Protein AF-A0A553K8V4-F1 (afdb_monomer_lite)

Secondary structure (DSSP, 8-state):
--SSSTTS-HHHHHHHHHHHHHHHHHHHHHHHHTT---HHHHHHHHHHHHHHHHHHHHHHHTTHHHHS-GGGHHHHHHHHHHHHHHHHHHHHHHHHHHHHHS-THHHHHHHHHHHHHHHHHHHHS-----SSSS--

pLDDT: mean 83.41, std 15.95, range [35.69, 96.56]

Radius of gyration: 17.89 Å; chains: 1; bounding box: 42×30×51 Å

Foldseek 3Di:
DPDPLVPDPLLVLLLVLLLLLLVLLVVQLVCVVVVNDDPVSVVVSVVVNVVSVVSNVVSVVVQVCLVDPPVCVVVVVVVVVVVVVVCVVVVVVVVVVCVVVDPPSVVSVVVSVVSVVSSVVSVPDDSPVPDDPPDD

Structure (mmCIF, N/CA/C/O backbone):
data_AF-A0A553K8V4-F1
#
_entry.id   AF-A0A553K8V4-F1
#
loop_
_atom_site.group_PDB
_atom_site.id
_atom_site.type_symbol
_atom_site.label_atom_id
_atom_site.label_alt_id
_atom_site.label_comp_id
_atom_site.label_asym_id
_atom_site.label_entity_id
_atom_site.label_seq_id
_atom_site.pdbx_PDB_ins_code
_atom_site.Cartn_x
_atom_site.Cartn_y
_atom_site.Cartn_z
_atom_site.occupancy
_atom_site.B_iso_or_equiv
_atom_site.auth_seq_id
_atom_site.auth_comp_id
_atom_site.auth_asym_id
_atom_site.auth_atom_id
_atom_site.pdbx_PDB_model_num
ATOM 1 N N . ALA A 1 1 ? 5.689 5.047 25.422 1.00 49.53 1 ALA A N 1
ATOM 2 C CA . ALA A 1 1 ? 5.308 5.800 24.206 1.00 49.53 1 ALA A CA 1
ATOM 3 C C . ALA A 1 1 ? 3.780 5.849 24.052 1.00 49.53 1 ALA A C 1
ATOM 5 O O . ALA A 1 1 ? 3.253 5.524 22.999 1.00 49.53 1 ALA A O 1
ATOM 6 N N . GLY A 1 2 ? 3.063 6.226 25.119 1.00 43.75 2 GLY A N 1
ATOM 7 C CA . GLY A 1 2 ? 1.609 6.041 25.248 1.00 43.75 2 GLY A CA 1
ATOM 8 C C . GLY A 1 2 ? 0.869 7.318 25.633 1.00 43.75 2 GLY A C 1
ATOM 9 O O . GLY A 1 2 ? 0.013 7.282 26.500 1.00 43.75 2 GLY A O 1
ATOM 10 N N . THR A 1 3 ? 1.242 8.459 25.052 1.00 45.41 3 THR A N 1
ATOM 11 C CA . THR A 1 3 ? 0.601 9.746 25.400 1.00 45.41 3 THR A CA 1
ATOM 12 C C . THR A 1 3 ? 0.453 10.712 24.225 1.00 45.41 3 THR A C 1
ATOM 14 O O . THR A 1 3 ? -0.305 11.667 24.322 1.00 45.41 3 THR A O 1
ATOM 17 N N . ILE A 1 4 ? 1.132 10.466 23.096 1.00 47.97 4 ILE A N 1
ATOM 18 C CA . ILE A 1 4 ? 1.040 11.315 21.891 1.00 47.97 4 ILE A CA 1
ATOM 19 C C . ILE A 1 4 ? 0.053 10.728 20.865 1.00 47.97 4 ILE A C 1
ATOM 21 O O . ILE A 1 4 ? -0.536 11.463 20.084 1.00 47.97 4 ILE A O 1
ATOM 25 N N . VAL A 1 5 ? -0.175 9.409 20.879 1.00 46.75 5 VAL A N 1
ATOM 26 C CA . VAL A 1 5 ? -1.059 8.729 19.912 1.00 46.75 5 VAL A CA 1
ATOM 27 C C . VAL A 1 5 ? -2.543 8.870 20.280 1.00 46.75 5 VAL A C 1
ATOM 29 O O . VAL A 1 5 ? -3.380 8.934 19.386 1.00 46.75 5 VAL A O 1
ATOM 32 N N . ASP A 1 6 ? -2.876 9.005 21.566 1.00 54.47 6 ASP A N 1
ATOM 33 C CA . ASP A 1 6 ? -4.274 9.094 22.023 1.00 54.47 6 ASP A CA 1
ATOM 34 C C . ASP A 1 6 ? -4.948 10.448 21.741 1.00 54.47 6 ASP A C 1
ATOM 36 O O . ASP A 1 6 ? -6.171 10.553 21.816 1.00 54.47 6 ASP A O 1
ATOM 40 N N . THR A 1 7 ? -4.181 11.484 21.387 1.00 55.97 7 THR A N 1
ATOM 41 C CA . THR A 1 7 ? -4.705 12.830 21.084 1.00 55.97 7 THR A CA 1
ATOM 42 C C . THR A 1 7 ? -4.774 13.140 19.593 1.00 55.97 7 THR A C 1
ATOM 44 O O . THR A 1 7 ? -5.387 14.137 19.203 1.00 55.97 7 THR A O 1
ATOM 47 N N . LEU A 1 8 ? -4.173 12.304 18.743 1.00 63.12 8 LEU A N 1
ATOM 48 C CA . LEU A 1 8 ? -4.208 12.498 17.301 1.00 63.12 8 LEU A CA 1
ATOM 49 C C . LEU A 1 8 ? -5.527 11.982 16.725 1.00 63.12 8 LEU A C 1
ATOM 51 O O . LEU A 1 8 ? -6.011 10.899 17.051 1.00 63.12 8 LEU A O 1
ATOM 55 N N . ASP A 1 9 ? -6.100 12.774 15.824 1.00 75.44 9 ASP A N 1
ATOM 56 C CA . ASP A 1 9 ? -7.276 12.396 15.052 1.00 75.44 9 ASP A CA 1
ATOM 57 C C . ASP A 1 9 ? -6.927 11.181 14.176 1.00 75.44 9 ASP A C 1
ATOM 59 O O . ASP A 1 9 ? -6.256 11.299 13.147 1.00 75.44 9 ASP A O 1
ATOM 63 N N . LYS A 1 10 ? -7.344 9.993 14.629 1.00 78.00 10 LYS A N 1
ATOM 64 C CA . LYS A 1 10 ? -7.013 8.687 14.033 1.00 78.00 10 LYS A CA 1
ATOM 65 C C . LYS A 1 10 ? -7.317 8.655 12.540 1.00 78.00 10 LYS A C 1
ATOM 67 O O . LYS A 1 10 ? -6.528 8.124 11.761 1.00 78.00 10 LYS A O 1
ATOM 72 N N . ARG A 1 11 ? -8.426 9.279 12.134 1.00 83.25 11 ARG A N 1
ATOM 73 C CA . ARG A 1 11 ? -8.826 9.405 10.731 1.00 83.25 11 ARG A CA 1
ATOM 74 C C . ARG A 1 11 ? -7.781 10.173 9.933 1.00 83.25 11 ARG A C 1
ATOM 76 O O . ARG A 1 11 ? -7.356 9.706 8.882 1.00 83.25 11 ARG A O 1
ATOM 83 N N . LYS A 1 12 ? -7.327 11.323 10.442 1.00 84.44 12 LYS A N 1
ATOM 84 C CA . LYS A 1 12 ? -6.288 12.126 9.779 1.00 84.44 12 LYS A CA 1
ATOM 85 C C . LYS A 1 12 ? -4.969 11.373 9.683 1.00 84.44 12 LYS A C 1
ATOM 87 O O . LYS A 1 12 ? -4.327 11.445 8.642 1.00 84.44 12 LYS A O 1
ATOM 92 N N . VAL A 1 13 ? -4.586 10.631 10.725 1.00 87.94 13 VAL A N 1
ATOM 93 C CA . VAL A 1 13 ? -3.369 9.802 10.706 1.00 87.94 13 VAL A CA 1
ATOM 94 C C . VAL A 1 13 ? -3.454 8.734 9.618 1.00 87.94 13 VAL A C 1
ATOM 96 O O . VAL A 1 13 ? -2.518 8.602 8.836 1.00 87.94 13 VAL A O 1
ATOM 99 N N . MET A 1 14 ? -4.580 8.020 9.520 1.00 87.62 14 MET A N 1
ATOM 100 C CA . MET A 1 14 ? -4.772 6.989 8.496 1.00 87.62 14 MET A CA 1
ATOM 101 C C . MET A 1 14 ? -4.772 7.573 7.075 1.00 87.62 14 MET A C 1
ATOM 103 O O . MET A 1 14 ? -4.065 7.057 6.215 1.00 87.62 14 MET A O 1
ATOM 107 N N . ILE A 1 15 ? -5.475 8.691 6.843 1.00 90.62 15 ILE A N 1
ATOM 108 C CA . ILE A 1 15 ? -5.496 9.363 5.531 1.00 90.62 15 ILE A CA 1
ATOM 109 C C . ILE A 1 15 ? -4.095 9.852 5.143 1.00 90.62 15 ILE A C 1
ATOM 111 O O . ILE A 1 15 ? -3.656 9.619 4.020 1.00 90.62 15 ILE A O 1
ATOM 115 N N . LEU A 1 16 ? -3.376 10.520 6.052 1.00 91.75 16 LEU A N 1
ATOM 116 C CA . LEU A 1 16 ? -2.019 11.002 5.779 1.00 91.75 16 LEU A CA 1
ATOM 117 C C . LEU A 1 16 ? -1.056 9.845 5.509 1.00 91.75 16 LEU A C 1
ATOM 119 O O . LEU A 1 16 ? -0.234 9.945 4.602 1.00 91.75 16 LEU A O 1
ATOM 123 N N . ALA A 1 17 ? -1.165 8.751 6.262 1.00 92.19 17 ALA A N 1
ATOM 124 C CA . ALA A 1 17 ? -0.351 7.564 6.050 1.00 92.19 17 ALA A CA 1
ATOM 125 C C . ALA A 1 17 ? -0.595 6.954 4.661 1.00 92.19 17 ALA A C 1
ATOM 127 O O . ALA A 1 17 ? 0.371 6.717 3.937 1.00 92.19 17 ALA A O 1
ATOM 128 N N . ASP A 1 18 ? -1.853 6.762 4.260 1.00 94.06 18 ASP A N 1
ATOM 129 C CA . ASP A 1 18 ? -2.184 6.223 2.937 1.00 94.06 18 ASP A CA 1
ATOM 130 C C . ASP A 1 18 ? -1.764 7.167 1.808 1.00 94.0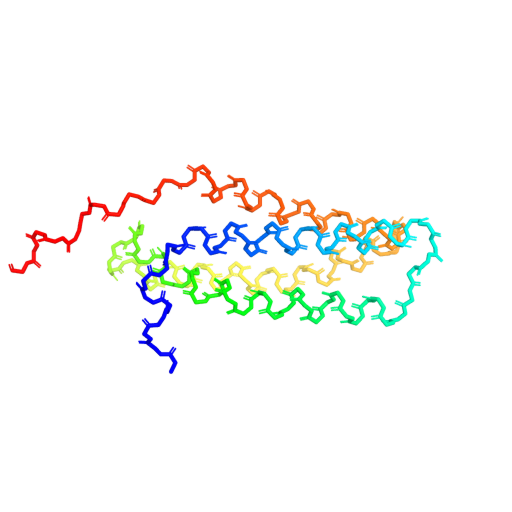6 18 ASP A C 1
ATOM 132 O O . ASP A 1 18 ? -1.181 6.718 0.826 1.00 94.06 18 ASP A O 1
ATOM 136 N N . LEU A 1 19 ? -1.960 8.481 1.956 1.00 95.06 19 LEU A N 1
ATOM 137 C CA . LEU A 1 19 ? -1.502 9.453 0.960 1.00 95.06 19 LEU A CA 1
ATOM 138 C C . LEU A 1 19 ? 0.021 9.450 0.812 1.00 95.06 19 LEU A C 1
ATOM 140 O O . LEU A 1 19 ? 0.524 9.404 -0.308 1.00 95.06 19 LEU A O 1
ATOM 144 N N . LEU A 1 20 ? 0.769 9.468 1.919 1.00 95.12 20 LEU A N 1
ATOM 145 C CA . LEU A 1 20 ? 2.232 9.432 1.872 1.00 95.12 20 LEU A CA 1
ATOM 146 C C . LEU A 1 20 ? 2.734 8.130 1.244 1.00 95.12 20 LEU A C 1
ATOM 148 O O . LEU A 1 20 ? 3.627 8.165 0.400 1.00 95.12 20 LEU A O 1
ATOM 152 N N . ARG A 1 21 ? 2.143 6.985 1.603 1.00 95.00 21 ARG A N 1
ATOM 153 C CA . ARG A 1 21 ? 2.492 5.689 1.005 1.00 95.00 21 ARG A CA 1
ATOM 154 C C . ARG A 1 21 ? 2.139 5.650 -0.479 1.00 95.00 21 ARG A C 1
ATOM 156 O O . ARG A 1 21 ? 2.991 5.277 -1.278 1.00 95.00 21 ARG A O 1
ATOM 163 N N . GLY A 1 22 ? 0.957 6.126 -0.863 1.00 95.88 22 GLY A N 1
ATOM 164 C CA . GLY A 1 22 ? 0.539 6.254 -2.259 1.00 95.88 22 GLY A CA 1
ATOM 165 C C . GLY A 1 22 ? 1.499 7.118 -3.077 1.00 95.88 22 GLY A C 1
ATOM 166 O O . GLY A 1 22 ? 1.919 6.708 -4.158 1.00 95.88 22 GLY A O 1
ATOM 167 N N . ILE A 1 23 ? 1.935 8.266 -2.546 1.00 96.56 23 ILE A N 1
ATOM 168 C CA . ILE A 1 23 ? 2.931 9.142 -3.189 1.00 96.56 23 ILE A CA 1
ATOM 169 C C . ILE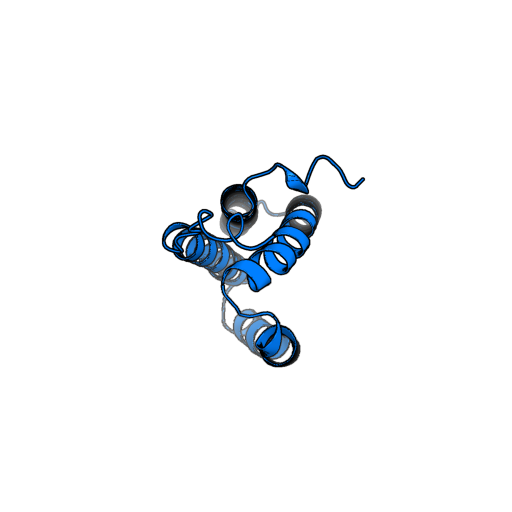 A 1 23 ? 4.277 8.425 -3.344 1.00 96.56 23 ILE A C 1
ATOM 171 O O . ILE A 1 23 ? 4.865 8.452 -4.424 1.00 96.56 23 ILE A O 1
ATOM 175 N N . LEU A 1 24 ? 4.758 7.757 -2.294 1.00 96.06 24 LEU A N 1
ATOM 176 C CA . LEU A 1 24 ? 6.028 7.029 -2.312 1.00 96.06 24 LEU A CA 1
ATOM 177 C C . LEU A 1 24 ? 6.035 5.890 -3.340 1.00 96.06 24 LEU A C 1
ATOM 179 O O . LEU A 1 24 ? 6.993 5.746 -4.099 1.00 96.06 24 LEU A O 1
ATOM 183 N N . ILE A 1 25 ? 4.959 5.106 -3.405 1.00 95.88 25 ILE A N 1
ATOM 184 C CA . ILE A 1 25 ? 4.837 4.013 -4.375 1.00 95.88 25 ILE A CA 1
ATOM 185 C C . ILE A 1 25 ? 4.611 4.555 -5.797 1.00 95.88 25 ILE A C 1
ATOM 187 O O . ILE A 1 25 ? 5.180 4.022 -6.748 1.00 95.88 25 ILE A O 1
ATOM 191 N N . THR A 1 26 ? 3.888 5.667 -5.961 1.00 95.81 26 THR A N 1
ATOM 192 C CA . THR A 1 26 ? 3.764 6.357 -7.261 1.00 95.81 26 THR A CA 1
ATOM 193 C C . THR A 1 26 ? 5.119 6.853 -7.757 1.00 95.81 26 THR A C 1
ATOM 195 O O . THR A 1 26 ? 5.442 6.712 -8.936 1.00 95.81 26 THR A O 1
ATOM 198 N N . LEU A 1 27 ? 5.951 7.391 -6.863 1.00 95.12 27 LEU A N 1
ATOM 199 C CA . LEU A 1 27 ? 7.317 7.781 -7.193 1.00 95.12 27 LEU A CA 1
ATOM 200 C C . LEU A 1 27 ? 8.123 6.566 -7.675 1.00 95.12 27 LEU A C 1
ATOM 202 O O . LEU A 1 27 ? 8.774 6.640 -8.716 1.00 95.12 27 LEU A O 1
ATOM 206 N N . LEU A 1 28 ? 8.020 5.425 -6.985 1.00 94.19 28 LEU A N 1
ATOM 207 C CA . LEU A 1 28 ? 8.669 4.178 -7.405 1.00 94.19 28 LEU A CA 1
ATOM 208 C C . LEU A 1 28 ? 8.187 3.699 -8.783 1.00 94.19 28 LEU A C 1
ATOM 210 O O . LEU A 1 28 ? 9.009 3.284 -9.604 1.00 94.19 28 LEU A O 1
ATOM 214 N N . PHE A 1 29 ? 6.887 3.803 -9.070 1.00 95.12 29 PHE A N 1
ATOM 215 C CA . PHE A 1 29 ? 6.325 3.536 -10.395 1.00 95.12 29 PHE A CA 1
ATOM 216 C C . PHE A 1 29 ? 6.958 4.431 -11.469 1.00 95.12 29 PHE A C 1
ATOM 218 O O . PHE A 1 29 ? 7.464 3.919 -12.468 1.00 95.12 29 PHE A O 1
ATOM 225 N N . ILE A 1 30 ? 7.000 5.750 -11.248 1.00 94.88 30 ILE A N 1
ATOM 226 C CA . ILE A 1 30 ? 7.569 6.714 -12.204 1.00 94.88 30 ILE A CA 1
ATOM 227 C C . ILE A 1 30 ? 9.048 6.412 -12.467 1.00 94.88 30 ILE A C 1
ATOM 229 O O . ILE A 1 30 ? 9.446 6.322 -13.630 1.00 94.88 30 ILE A O 1
ATOM 233 N N . LEU A 1 31 ? 9.852 6.192 -11.414 1.00 94.38 31 LEU A N 1
ATOM 234 C CA . LEU A 1 31 ? 11.268 5.822 -11.551 1.00 94.38 31 LEU A CA 1
ATOM 235 C C . LEU A 1 31 ? 11.446 4.518 -12.338 1.00 94.38 31 LEU A C 1
ATOM 237 O O . LEU A 1 31 ? 12.397 4.383 -13.113 1.00 94.38 31 LEU A O 1
ATOM 241 N N . SER A 1 32 ? 10.533 3.565 -12.152 1.00 92.50 32 SER A N 1
ATOM 242 C CA . SER A 1 32 ? 10.557 2.288 -12.864 1.00 92.50 32 SER A CA 1
ATOM 243 C C . SER A 1 32 ? 10.208 2.458 -14.346 1.00 92.50 32 SER A C 1
ATOM 245 O O . SER A 1 32 ? 10.879 1.874 -15.195 1.00 92.50 32 SER A O 1
ATOM 247 N N . CYS A 1 33 ? 9.230 3.307 -14.678 1.00 93.00 33 CYS A N 1
ATOM 248 C CA . CYS A 1 33 ? 8.846 3.617 -16.059 1.00 93.00 33 CYS A CA 1
ATOM 249 C C . CYS A 1 33 ? 9.979 4.281 -16.854 1.00 93.00 33 CYS A C 1
ATOM 251 O O . CYS A 1 33 ? 10.224 3.917 -18.003 1.00 93.00 33 CYS A O 1
ATOM 253 N N . ILE A 1 34 ? 10.709 5.214 -16.236 1.00 94.50 34 ILE A N 1
ATOM 254 C CA . ILE A 1 34 ? 11.847 5.905 -16.869 1.00 94.50 34 ILE A CA 1
ATOM 255 C C . ILE A 1 34 ? 13.164 5.114 -16.782 1.00 94.50 34 ILE A C 1
ATOM 257 O O . ILE A 1 34 ? 14.207 5.623 -17.182 1.00 94.50 34 ILE A O 1
ATOM 261 N N . LYS A 1 35 ? 13.130 3.870 -16.274 1.00 89.88 35 LYS A N 1
ATOM 262 C CA . LYS A 1 35 ? 14.291 2.971 -16.106 1.00 89.88 35 LYS A CA 1
ATOM 263 C C . LYS A 1 35 ? 15.429 3.554 -15.249 1.00 89.88 35 LYS A C 1
ATOM 265 O O . LYS A 1 35 ? 16.580 3.160 -15.405 1.00 89.88 35 LYS A O 1
ATOM 270 N N . LEU A 1 36 ? 15.105 4.466 -14.329 1.00 90.81 36 LEU A N 1
ATOM 271 C CA . LEU A 1 36 ? 16.047 5.036 -13.354 1.00 90.81 36 LEU A CA 1
ATOM 272 C C . LEU A 1 36 ? 15.931 4.384 -11.970 1.00 90.81 36 LEU A C 1
ATOM 274 O O . LEU A 1 36 ? 16.666 4.747 -11.053 1.00 90.81 36 LEU A O 1
ATOM 278 N N . VAL A 1 37 ? 15.014 3.426 -11.799 1.00 90.31 37 VAL A N 1
ATOM 279 C CA . VAL A 1 37 ? 14.906 2.668 -10.553 1.00 90.31 37 VAL A CA 1
ATOM 280 C C . VAL A 1 37 ? 16.168 1.835 -10.333 1.00 90.31 37 VAL A C 1
ATOM 282 O O . VAL A 1 37 ? 16.579 1.046 -11.183 1.00 90.31 37 VAL A O 1
ATOM 285 N N . ASN A 1 38 ? 16.787 2.009 -9.170 1.00 92.06 38 ASN A N 1
ATOM 286 C CA . ASN A 1 38 ? 17.875 1.163 -8.701 1.00 92.06 38 ASN A CA 1
ATOM 287 C C . ASN A 1 38 ? 17.467 0.464 -7.392 1.00 92.06 38 ASN A C 1
ATOM 289 O O . ASN A 1 38 ? 16.449 0.798 -6.776 1.00 92.06 38 ASN A O 1
ATOM 293 N N . LEU A 1 39 ? 18.272 -0.510 -6.963 1.00 91.94 39 LEU A N 1
ATOM 294 C CA . LEU A 1 39 ? 18.024 -1.268 -5.733 1.00 91.94 39 LEU A CA 1
ATOM 295 C C . LEU A 1 39 ? 17.870 -0.342 -4.512 1.00 91.94 39 LEU A C 1
ATOM 297 O O . LEU A 1 39 ? 16.998 -0.559 -3.677 1.00 91.94 39 LEU A O 1
ATOM 301 N N . TRP A 1 40 ? 18.678 0.717 -4.434 1.00 94.44 40 TRP A N 1
ATOM 302 C CA . TRP A 1 40 ? 18.660 1.670 -3.325 1.00 94.44 40 TRP A CA 1
ATOM 303 C C . TRP A 1 40 ? 17.364 2.481 -3.260 1.00 94.44 40 TRP A C 1
ATOM 305 O O . TRP A 1 40 ? 16.829 2.666 -2.172 1.00 94.44 40 TRP A O 1
ATOM 315 N N . CYS A 1 41 ? 16.819 2.910 -4.401 1.00 91.81 41 CYS A N 1
ATOM 316 C CA . CYS A 1 41 ? 15.521 3.576 -4.485 1.00 91.81 41 CYS A CA 1
ATOM 317 C C . CYS A 1 41 ? 14.409 2.658 -3.979 1.00 91.81 41 CYS A C 1
ATOM 319 O O . CYS A 1 41 ? 13.574 3.091 -3.189 1.00 91.81 41 CYS A O 1
ATOM 321 N N . LEU A 1 42 ? 14.422 1.388 -4.394 1.00 93.12 42 LEU A N 1
ATOM 322 C CA . LEU A 1 42 ? 13.442 0.400 -3.948 1.00 93.12 42 LEU A CA 1
ATOM 323 C C . LEU A 1 42 ? 13.534 0.200 -2.431 1.00 93.12 42 LEU A C 1
ATOM 325 O O . LEU A 1 42 ? 12.527 0.329 -1.738 1.00 93.12 42 LEU A O 1
ATOM 329 N N . VAL A 1 43 ? 14.733 -0.041 -1.897 1.00 94.88 43 VAL A N 1
ATOM 330 C CA . VAL A 1 43 ? 14.954 -0.222 -0.453 1.00 94.88 43 VAL A CA 1
ATOM 331 C C . VAL A 1 43 ? 14.532 1.018 0.338 1.00 94.88 43 VAL A C 1
ATOM 333 O O . VAL A 1 43 ? 13.784 0.894 1.302 1.00 94.88 43 VAL A O 1
ATOM 336 N N . ALA A 1 44 ? 14.948 2.217 -0.072 1.00 95.44 44 ALA A N 1
ATOM 337 C CA . ALA A 1 44 ? 14.613 3.451 0.636 1.00 95.44 44 ALA A CA 1
ATOM 338 C C . ALA A 1 44 ? 13.099 3.722 0.649 1.00 95.44 44 ALA A C 1
ATOM 340 O O . ALA A 1 44 ? 12.530 4.033 1.697 1.00 95.44 44 ALA A O 1
ATOM 341 N N . ILE A 1 45 ? 12.431 3.559 -0.498 1.00 94.56 45 ILE A N 1
ATOM 342 C CA . ILE A 1 45 ? 10.990 3.802 -0.623 1.00 94.56 45 ILE A CA 1
ATOM 343 C C . ILE A 1 45 ? 10.186 2.766 0.170 1.00 94.56 45 ILE A C 1
ATOM 345 O O . ILE A 1 45 ? 9.280 3.131 0.920 1.00 94.56 45 ILE A O 1
ATOM 349 N N . THR A 1 46 ? 10.521 1.480 0.044 1.00 93.25 46 THR A N 1
ATOM 350 C CA . THR A 1 46 ? 9.838 0.401 0.779 1.00 93.25 46 THR A CA 1
ATOM 351 C C . THR A 1 46 ? 10.058 0.505 2.285 1.00 93.25 46 THR A C 1
ATOM 353 O O . THR A 1 46 ? 9.111 0.308 3.049 1.00 93.25 46 THR A O 1
ATOM 356 N N . PHE A 1 47 ? 11.260 0.883 2.724 1.00 95.62 47 PHE A N 1
ATOM 357 C CA . PHE A 1 47 ? 11.563 1.141 4.130 1.00 95.62 47 PHE A CA 1
ATOM 358 C C . PHE A 1 47 ? 10.716 2.287 4.691 1.00 95.62 47 PHE A C 1
ATOM 360 O O . PHE A 1 47 ? 10.102 2.149 5.753 1.00 95.62 47 PHE A O 1
ATOM 367 N N . LEU A 1 48 ? 10.625 3.402 3.961 1.00 95.19 48 LEU A N 1
ATOM 368 C CA . LEU A 1 48 ? 9.837 4.554 4.389 1.00 95.19 48 LEU A CA 1
ATOM 369 C C . LEU A 1 48 ? 8.335 4.234 4.397 1.00 95.19 48 LEU A C 1
ATOM 371 O O . LEU A 1 48 ? 7.652 4.525 5.376 1.00 95.19 48 LEU A O 1
ATOM 375 N N . SER A 1 49 ? 7.834 3.550 3.363 1.00 93.69 49 SER A N 1
ATOM 376 C CA . SER A 1 49 ? 6.440 3.088 3.303 1.00 93.69 49 SER A CA 1
ATOM 377 C C . SER A 1 49 ? 6.104 2.138 4.458 1.00 93.69 49 SER A C 1
ATOM 379 O O . SER A 1 49 ? 5.071 2.297 5.108 1.00 93.69 49 SER A O 1
ATOM 381 N N . SER A 1 50 ? 6.998 1.196 4.777 1.00 92.88 50 SER A N 1
ATOM 382 C CA . SER A 1 50 ? 6.827 0.261 5.899 1.00 92.88 50 SER A CA 1
ATOM 383 C C . SER A 1 50 ? 6.864 0.969 7.252 1.00 92.88 50 SER A C 1
ATOM 385 O O . SER A 1 50 ? 6.084 0.634 8.140 1.00 92.88 50 SER A O 1
ATOM 387 N N . SER A 1 51 ? 7.719 1.982 7.406 1.00 93.62 51 SER A N 1
ATOM 388 C CA . SER A 1 51 ? 7.772 2.805 8.620 1.00 93.62 51 SER A CA 1
ATOM 389 C C . SER A 1 51 ? 6.465 3.574 8.832 1.00 93.62 51 SER A C 1
ATOM 391 O O . SER A 1 51 ? 5.928 3.593 9.935 1.00 93.62 51 SER A O 1
ATOM 393 N N . ILE A 1 52 ? 5.895 4.141 7.764 1.00 91.44 52 ILE A N 1
ATOM 394 C CA . ILE A 1 52 ? 4.592 4.818 7.816 1.00 91.44 52 ILE A CA 1
ATOM 395 C C . ILE A 1 52 ? 3.468 3.814 8.119 1.00 91.44 52 ILE A C 1
ATOM 397 O O . ILE A 1 52 ? 2.564 4.114 8.899 1.00 91.44 52 ILE A O 1
ATOM 401 N N . ALA A 1 53 ? 3.539 2.599 7.565 1.00 88.31 53 ALA A N 1
ATOM 402 C CA . ALA A 1 53 ? 2.566 1.536 7.818 1.00 88.31 53 ALA A CA 1
ATOM 403 C C . ALA A 1 53 ? 2.438 1.180 9.309 1.00 88.31 53 ALA A C 1
ATOM 405 O O . ALA A 1 53 ? 1.343 0.863 9.773 1.00 88.31 53 ALA A O 1
ATOM 406 N N . GLN A 1 54 ? 3.529 1.276 10.078 1.00 87.75 54 GLN A N 1
ATOM 407 C CA . GLN A 1 54 ? 3.503 1.009 11.521 1.00 87.75 54 GLN A CA 1
ATOM 408 C C . GLN A 1 54 ? 2.635 2.005 12.301 1.00 87.75 54 GLN A C 1
ATOM 410 O O . GLN A 1 54 ? 2.120 1.651 13.357 1.00 87.75 54 GLN A O 1
ATOM 415 N N . LEU A 1 55 ? 2.431 3.223 11.789 1.00 83.75 55 LEU A N 1
ATOM 416 C CA . LEU A 1 55 ? 1.522 4.206 12.390 1.00 83.75 55 LEU A CA 1
ATOM 417 C C . LEU A 1 55 ? 0.052 3.913 12.055 1.00 83.75 55 LEU A C 1
ATOM 419 O O . LEU A 1 55 ? -0.844 4.269 12.821 1.00 83.75 55 LEU A O 1
ATOM 423 N N . PHE A 1 5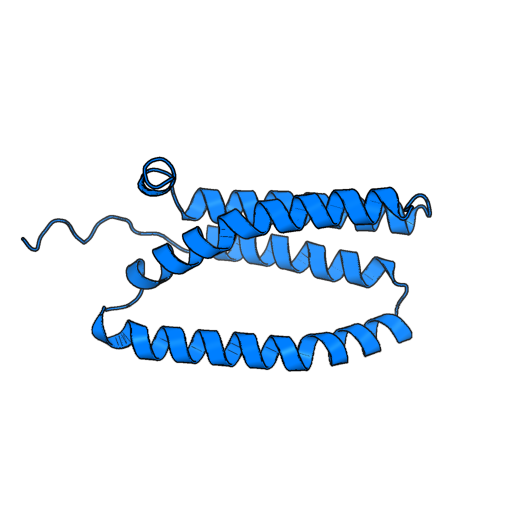6 ? -0.201 3.244 10.927 1.00 82.06 56 PHE A N 1
ATOM 424 C CA . PHE A 1 56 ? -1.545 2.927 10.448 1.00 82.06 56 PHE A CA 1
ATOM 425 C C . PHE A 1 56 ? -2.213 1.826 11.280 1.00 82.06 56 PHE A C 1
ATOM 427 O O . PHE A 1 56 ? -3.383 1.939 11.636 1.00 82.06 56 PHE A O 1
ATOM 434 N N . GLU A 1 57 ? -1.477 0.772 11.633 1.00 81.12 57 GLU A N 1
ATOM 435 C CA . GLU A 1 57 ? -2.034 -0.385 12.342 1.00 81.12 57 GLU A CA 1
ATOM 436 C C . GLU A 1 57 ? -2.647 -0.058 13.726 1.00 81.12 57 GLU A C 1
ATOM 438 O O . GLU A 1 57 ? -3.800 -0.441 13.955 1.00 81.12 57 GLU A O 1
ATOM 443 N N . PRO A 1 58 ? -1.987 0.694 14.635 1.00 77.44 58 PRO A N 1
ATOM 444 C CA . PRO A 1 58 ? -2.599 1.100 15.904 1.00 77.44 58 PRO A CA 1
ATOM 445 C C . PRO A 1 58 ? -3.759 2.092 15.712 1.00 77.44 58 PRO A C 1
ATOM 447 O O . PRO A 1 58 ? -4.748 2.045 16.453 1.00 77.44 58 PRO A O 1
ATOM 450 N N . ALA A 1 59 ? -3.698 2.961 14.696 1.00 81.00 59 ALA A N 1
ATOM 451 C CA . ALA A 1 59 ? -4.804 3.856 14.354 1.00 81.00 59 ALA A CA 1
ATOM 452 C C . ALA A 1 59 ? -6.036 3.066 13.871 1.00 81.00 59 ALA A C 1
ATOM 454 O O . ALA A 1 59 ? -7.153 3.345 14.309 1.00 81.00 59 ALA A O 1
ATOM 455 N N . LYS A 1 60 ? -5.832 2.024 13.055 1.00 80.19 60 LYS A N 1
ATOM 456 C CA . LYS A 1 60 ? -6.878 1.097 12.601 1.00 80.19 60 LYS A CA 1
ATOM 457 C C . LYS A 1 60 ? -7.496 0.344 13.778 1.00 80.19 60 LYS A C 1
ATOM 459 O O . LYS A 1 60 ? -8.707 0.404 13.969 1.00 80.19 60 LYS A O 1
ATOM 464 N N . GLN A 1 61 ? -6.677 -0.310 14.605 1.00 77.06 61 GLN A N 1
ATOM 465 C CA . GLN A 1 61 ? -7.155 -1.106 15.746 1.00 77.06 61 GLN A CA 1
ATOM 466 C C . GLN A 1 61 ? -7.948 -0.267 16.756 1.00 77.06 61 GLN A C 1
ATOM 468 O O . GLN A 1 61 ? -8.987 -0.702 17.242 1.00 77.06 61 GLN A O 1
ATOM 473 N N . SER A 1 62 ? -7.512 0.966 17.020 1.00 76.56 62 SER A N 1
ATOM 474 C CA . SER A 1 62 ? -8.215 1.888 17.921 1.00 76.56 62 SER A CA 1
ATOM 475 C C . SER A 1 62 ? -9.438 2.575 17.295 1.00 76.56 62 SER A C 1
ATOM 477 O O . SER A 1 62 ? -10.160 3.283 18.005 1.00 76.56 62 SER A O 1
ATOM 479 N N . SER A 1 63 ? -9.674 2.389 15.992 1.00 73.31 63 SER A N 1
ATOM 480 C CA . SER A 1 63 ? -10.837 2.914 15.265 1.00 73.31 63 SER A CA 1
ATOM 481 C C . SER A 1 63 ? -11.979 1.905 15.170 1.00 73.31 63 SER A C 1
ATOM 483 O O . SER A 1 63 ? -13.132 2.306 15.259 1.00 73.31 63 SER A O 1
ATOM 485 N N . VAL A 1 64 ? -11.684 0.604 15.067 1.00 75.38 64 VAL A N 1
ATOM 486 C CA . VAL A 1 64 ? -12.693 -0.476 15.050 1.00 75.38 64 VAL A CA 1
ATOM 487 C C . VAL A 1 64 ? -13.736 -0.360 16.185 1.00 75.38 64 VAL A C 1
ATOM 489 O O . VAL A 1 64 ? -14.928 -0.369 15.877 1.00 75.38 64 VAL A O 1
ATOM 492 N N . PRO A 1 65 ? -13.367 -0.159 17.470 1.00 69.06 65 PRO A N 1
ATOM 493 C CA . PRO A 1 65 ? -14.345 -0.060 18.562 1.00 69.06 65 PRO A CA 1
ATOM 494 C C . PRO A 1 65 ? -15.167 1.243 18.590 1.00 69.06 65 PRO A C 1
ATOM 496 O O . PRO A 1 65 ? -16.013 1.407 19.472 1.00 69.06 65 PRO A O 1
ATOM 499 N N . LEU A 1 66 ? -14.931 2.182 17.663 1.00 71.00 66 LEU A N 1
ATOM 500 C CA . LEU A 1 66 ? -15.786 3.364 17.485 1.00 71.00 66 LEU A CA 1
ATOM 501 C C . LEU A 1 66 ? -17.042 3.054 16.662 1.00 71.00 66 LEU A C 1
ATOM 503 O O . LEU A 1 66 ? -18.032 3.763 16.799 1.00 71.00 66 LEU A O 1
ATOM 507 N N . PHE A 1 67 ? -17.009 2.007 15.834 1.00 69.25 67 PHE A N 1
ATOM 508 C CA . PHE A 1 67 ? -18.092 1.667 14.903 1.00 69.25 67 PHE A CA 1
ATOM 509 C C . PHE A 1 67 ? -18.871 0.410 15.303 1.00 69.25 67 PHE A C 1
ATOM 511 O O . PHE A 1 67 ? -19.891 0.110 14.693 1.00 69.25 67 PHE A O 1
ATOM 518 N N . ILE A 1 68 ? -18.385 -0.335 16.299 1.00 74.50 68 ILE A N 1
ATOM 519 C CA . ILE A 1 68 ? -18.890 -1.662 16.660 1.00 74.50 68 ILE A CA 1
ATOM 520 C C . ILE A 1 68 ? -19.107 -1.719 18.177 1.00 74.50 68 ILE A C 1
ATOM 522 O O . ILE A 1 68 ? -18.285 -1.212 18.949 1.00 74.50 68 ILE A O 1
ATOM 526 N N . HIS A 1 69 ? -20.215 -2.325 18.611 1.00 72.00 69 HIS A N 1
ATOM 527 C CA . HIS A 1 69 ? -20.504 -2.538 20.031 1.00 72.00 69 HIS A CA 1
ATOM 528 C C . HIS A 1 69 ? -19.501 -3.525 20.640 1.00 72.00 69 HIS A C 1
ATOM 530 O O . HIS A 1 69 ? -18.999 -4.420 19.964 1.00 72.00 69 HIS A O 1
ATOM 536 N N . SER A 1 70 ? -19.198 -3.375 21.933 1.00 71.56 70 SER A N 1
ATOM 537 C CA . SER A 1 70 ? -18.175 -4.174 22.627 1.00 71.56 70 SER A CA 1
ATOM 538 C C . SER A 1 70 ? -18.385 -5.688 22.513 1.00 71.56 70 SER A C 1
ATOM 540 O O . SER A 1 70 ? -17.412 -6.434 22.453 1.00 71.56 70 SER A O 1
ATOM 542 N N . GLU A 1 71 ? -19.641 -6.125 22.440 1.00 76.38 71 GLU A N 1
ATOM 543 C CA . GLU A 1 71 ? -20.053 -7.531 22.336 1.00 76.38 71 GLU A CA 1
ATOM 544 C C . GLU A 1 71 ? -19.738 -8.145 20.961 1.00 76.38 71 GLU A C 1
ATOM 546 O O . GLU A 1 71 ? -19.463 -9.338 20.854 1.00 76.38 71 GLU A O 1
ATOM 551 N N . GLU A 1 72 ? -19.690 -7.326 19.908 1.00 81.25 72 GLU A N 1
ATOM 552 C CA . GLU A 1 72 ? -19.419 -7.761 18.533 1.00 81.25 72 GLU A CA 1
ATOM 553 C C . GLU A 1 72 ? -17.932 -7.665 18.156 1.00 81.25 72 GLU A C 1
ATOM 555 O O . GLU A 1 72 ? -17.529 -8.136 17.090 1.00 81.25 72 GLU A O 1
ATOM 560 N N . LEU A 1 73 ? -17.082 -7.101 19.025 1.00 80.50 73 LEU A N 1
ATOM 561 C CA . LEU A 1 73 ? -15.653 -6.914 18.744 1.00 80.50 73 LEU A CA 1
ATOM 562 C C . LEU A 1 73 ? -14.921 -8.227 18.476 1.00 80.50 73 LEU A C 1
ATOM 564 O O . LEU A 1 73 ? -14.011 -8.255 17.647 1.00 80.50 73 LEU A O 1
ATOM 568 N N . LEU A 1 74 ? -15.300 -9.313 19.157 1.00 84.19 74 LEU A N 1
ATOM 569 C CA . LEU A 1 74 ? -14.706 -10.625 18.914 1.00 84.19 74 LEU A CA 1
ATOM 570 C C . LEU A 1 74 ? -15.027 -11.106 17.494 1.00 84.19 74 LEU A C 1
ATOM 572 O O . LEU A 1 74 ? -14.111 -11.443 16.750 1.00 84.19 74 LEU A O 1
ATOM 576 N N . ASN A 1 75 ? -16.299 -11.039 17.090 1.00 84.56 75 ASN A N 1
ATOM 577 C CA . ASN A 1 75 ? -16.739 -11.423 15.746 1.00 84.56 75 ASN A CA 1
ATOM 578 C C . ASN A 1 75 ? -16.102 -10.546 14.661 1.00 84.56 75 ASN A C 1
ATOM 580 O O . ASN A 1 75 ? -15.630 -11.061 13.647 1.00 84.56 75 ASN A O 1
ATOM 584 N N . ALA A 1 76 ? -16.033 -9.232 14.885 1.00 83.06 76 ALA A N 1
ATOM 585 C CA . ALA A 1 76 ? -15.407 -8.294 13.959 1.00 83.06 76 ALA A CA 1
ATOM 586 C C . ALA A 1 76 ? -13.906 -8.572 13.782 1.00 83.06 76 ALA A C 1
ATOM 588 O O . ALA A 1 76 ? -13.407 -8.595 12.655 1.00 83.06 76 ALA A O 1
ATOM 589 N N . ASN A 1 77 ? -13.190 -8.836 14.879 1.00 85.38 77 ASN A N 1
ATOM 590 C CA . ASN A 1 77 ? -11.777 -9.203 14.824 1.00 85.38 77 ASN A CA 1
ATOM 591 C C . ASN A 1 77 ? -11.570 -10.552 14.136 1.00 85.38 77 ASN A C 1
ATOM 593 O O . ASN A 1 77 ? -10.690 -10.652 13.285 1.00 85.38 77 ASN A O 1
ATOM 597 N N . SER A 1 78 ? -12.393 -11.562 14.433 1.00 89.31 78 SER A N 1
ATOM 598 C CA . SER A 1 78 ? -12.336 -12.858 13.752 1.00 89.31 78 SER A CA 1
ATOM 599 C C . SER A 1 78 ? -12.532 -12.710 12.245 1.00 89.31 78 SER A C 1
ATOM 601 O O . SER A 1 78 ? -11.726 -13.231 11.478 1.00 89.31 78 SER A O 1
ATOM 603 N N . LEU A 1 79 ? -13.534 -11.939 11.811 1.00 88.12 79 LEU A N 1
ATOM 604 C CA . LEU A 1 79 ? -13.781 -11.673 10.395 1.00 88.12 79 LEU A CA 1
ATOM 605 C C . LEU A 1 79 ? -12.594 -10.951 9.742 1.00 88.12 79 LEU A C 1
ATOM 607 O O . LEU A 1 79 ? -12.127 -11.363 8.680 1.00 88.12 79 LEU A O 1
ATOM 611 N N . LEU A 1 80 ? -12.069 -9.903 10.383 1.00 87.12 80 LEU A N 1
ATOM 612 C CA . LEU A 1 80 ? -10.911 -9.162 9.881 1.00 87.12 80 LEU A CA 1
ATOM 613 C C . LEU A 1 80 ? -9.667 -10.055 9.777 1.00 87.12 80 LEU A C 1
ATOM 615 O O . LEU A 1 80 ? -8.941 -9.985 8.785 1.00 87.12 80 LEU A O 1
ATOM 619 N N . SER A 1 81 ? -9.425 -10.912 10.769 1.00 89.81 81 SER A N 1
ATOM 620 C CA . SER A 1 81 ? -8.348 -11.899 10.727 1.00 89.81 81 SER A CA 1
ATOM 621 C C . SER A 1 81 ? -8.544 -12.886 9.579 1.00 89.81 81 SER A C 1
ATOM 623 O O . SER A 1 81 ? -7.605 -13.103 8.819 1.00 89.81 81 SER A O 1
ATOM 625 N N . SER A 1 82 ? -9.749 -13.427 9.380 1.00 92.62 82 SER A N 1
ATOM 626 C CA . SER A 1 82 ? -10.051 -14.313 8.248 1.00 92.62 82 SER A CA 1
ATOM 627 C C . SER A 1 82 ? -9.771 -13.644 6.902 1.00 92.62 82 SER A C 1
ATOM 629 O O . SER A 1 82 ? -9.102 -14.241 6.057 1.00 92.62 82 SER A O 1
ATOM 631 N N . TRP A 1 83 ? -10.186 -12.386 6.720 1.00 91.31 83 TRP A N 1
ATOM 632 C CA . TRP A 1 83 ? -9.875 -11.610 5.516 1.00 91.31 83 TRP A CA 1
ATOM 633 C C . TRP A 1 83 ? -8.373 -11.420 5.311 1.00 91.31 83 TRP A C 1
ATOM 635 O O . TRP A 1 83 ? -7.876 -11.622 4.204 1.00 91.31 83 TRP A O 1
ATOM 645 N N . GLN A 1 84 ? -7.628 -11.078 6.366 1.00 90.44 84 GLN A N 1
ATOM 646 C CA . GLN A 1 84 ? -6.174 -10.921 6.283 1.00 90.44 84 GLN A CA 1
ATOM 647 C C . GLN A 1 84 ? -5.479 -12.230 5.912 1.00 90.44 84 GLN A C 1
ATOM 649 O O . GLN A 1 84 ? -4.585 -12.225 5.071 1.00 90.44 84 GLN A O 1
ATOM 654 N N . GLN A 1 85 ? -5.876 -13.350 6.515 1.00 93.56 85 GLN A N 1
ATOM 655 C CA . GLN A 1 85 ? -5.298 -14.655 6.197 1.00 93.56 85 GLN A CA 1
ATOM 656 C C . GLN A 1 85 ? -5.623 -15.064 4.757 1.00 93.56 85 GLN A C 1
ATOM 658 O O . GLN A 1 85 ? -4.729 -15.502 4.036 1.00 93.56 85 GLN A O 1
ATOM 663 N N . GLY A 1 86 ? -6.860 -14.837 4.303 1.00 93.88 86 GLY A N 1
ATOM 664 C CA . GLY A 1 86 ? -7.247 -15.040 2.907 1.00 93.88 86 GLY A CA 1
ATOM 665 C C . GLY A 1 86 ? -6.404 -14.199 1.945 1.00 93.88 86 GLY A C 1
ATOM 666 O O . GLY A 1 86 ? -5.853 -14.727 0.981 1.00 93.88 86 GLY A O 1
ATOM 667 N N . ALA A 1 87 ? -6.213 -12.913 2.249 1.00 92.25 87 ALA A N 1
ATOM 668 C CA . ALA A 1 87 ? -5.370 -12.021 1.458 1.00 92.25 87 ALA A CA 1
ATOM 669 C C . ALA A 1 87 ? -3.898 -12.464 1.445 1.00 92.25 87 ALA A C 1
ATOM 671 O O . ALA A 1 87 ? -3.278 -12.451 0.386 1.00 92.25 87 ALA A O 1
ATOM 672 N N . ARG A 1 88 ? -3.337 -12.919 2.577 1.00 92.56 88 ARG A N 1
ATOM 673 C CA . ARG A 1 88 ? -1.956 -13.440 2.646 1.00 92.56 88 ARG A CA 1
ATOM 674 C C . ARG A 1 88 ? -1.741 -14.669 1.763 1.00 92.56 88 ARG A C 1
ATOM 676 O O . ARG A 1 88 ? -0.635 -14.855 1.267 1.00 92.56 88 ARG A O 1
ATOM 683 N N . LEU A 1 89 ? -2.769 -15.494 1.574 1.00 94.69 89 LEU A N 1
ATOM 684 C CA . LEU A 1 89 ? -2.711 -16.663 0.695 1.00 94.69 89 LEU A CA 1
ATOM 685 C C . LEU A 1 89 ? -2.911 -16.285 -0.777 1.00 94.69 89 LEU A C 1
ATOM 687 O O . LEU A 1 89 ? -2.202 -16.789 -1.644 1.00 94.69 89 LEU A O 1
ATOM 691 N N . ALA A 1 90 ? -3.853 -15.385 -1.065 1.00 94.75 90 ALA A N 1
ATOM 692 C CA . ALA A 1 90 ? -4.179 -14.986 -2.431 1.00 94.75 90 ALA A CA 1
ATOM 693 C C . ALA A 1 90 ? -3.140 -14.031 -3.045 1.00 94.75 90 ALA A C 1
ATOM 695 O O . ALA A 1 90 ? -2.858 -14.114 -4.241 1.00 94.75 90 ALA A O 1
ATOM 696 N N . ALA A 1 91 ? -2.546 -13.140 -2.244 1.00 91.88 91 ALA A N 1
ATOM 697 C CA . ALA A 1 91 ? -1.656 -12.091 -2.734 1.00 91.88 91 ALA A CA 1
ATOM 698 C C . ALA A 1 91 ? -0.407 -12.622 -3.466 1.00 91.88 91 ALA A C 1
ATOM 700 O O . ALA A 1 91 ? -0.137 -12.115 -4.552 1.00 91.88 91 ALA A O 1
ATOM 701 N N . PRO A 1 92 ? 0.331 -13.647 -2.980 1.00 92.94 92 PRO A N 1
ATOM 702 C CA . PRO A 1 92 ? 1.471 -14.201 -3.715 1.00 92.94 92 PRO A CA 1
ATOM 703 C C . PRO A 1 92 ? 1.073 -14.840 -5.048 1.00 92.94 92 PRO A C 1
ATOM 705 O O . PRO A 1 92 ? 1.796 -14.706 -6.032 1.00 92.94 92 PRO A O 1
ATOM 708 N N . VAL A 1 93 ? -0.086 -15.505 -5.097 1.00 94.44 93 VAL A N 1
ATOM 709 C CA . VAL A 1 93 ? -0.592 -16.165 -6.311 1.00 94.44 93 VAL A CA 1
ATOM 710 C C . VAL A 1 93 ? -0.949 -15.124 -7.369 1.00 94.44 93 VAL A C 1
ATOM 712 O O . VAL A 1 93 ? -0.478 -15.199 -8.503 1.00 94.44 93 VAL A O 1
ATOM 715 N N . ILE A 1 94 ? -1.738 -14.118 -6.985 1.00 93.19 94 ILE A N 1
ATOM 716 C CA . ILE A 1 94 ? -2.146 -13.025 -7.875 1.00 93.19 94 ILE A CA 1
ATOM 717 C C . ILE A 1 94 ? -0.924 -12.195 -8.286 1.00 93.19 94 ILE A C 1
ATOM 719 O O . ILE A 1 94 ? -0.746 -11.904 -9.465 1.00 93.19 94 ILE A O 1
ATOM 723 N N . GLY A 1 95 ? -0.052 -11.859 -7.333 1.00 90.50 95 GLY A N 1
ATOM 724 C CA . GLY A 1 95 ? 1.163 -11.084 -7.574 1.00 90.50 95 GLY A CA 1
ATOM 725 C C . GLY A 1 95 ? 2.129 -11.786 -8.526 1.00 90.50 95 GLY A C 1
ATOM 726 O O . GLY A 1 95 ? 2.618 -11.160 -9.463 1.00 90.50 95 GLY A O 1
ATOM 727 N N . GLY A 1 96 ? 2.352 -13.091 -8.347 1.00 91.56 96 GLY A N 1
ATOM 728 C CA . GLY A 1 96 ? 3.187 -13.888 -9.247 1.00 91.56 96 GLY A CA 1
ATOM 729 C C . GLY A 1 96 ? 2.624 -13.948 -10.668 1.00 91.56 96 GLY A C 1
ATOM 730 O O . GLY A 1 96 ? 3.362 -13.753 -11.632 1.00 91.56 96 GLY A O 1
ATOM 731 N N . LEU A 1 97 ? 1.310 -14.144 -10.812 1.00 92.94 97 LEU A N 1
ATOM 732 C CA . LEU A 1 97 ? 0.654 -14.192 -12.122 1.00 92.94 97 LEU A CA 1
ATOM 733 C C . LEU A 1 97 ? 0.699 -12.836 -12.845 1.00 92.94 97 LEU A C 1
ATOM 735 O O . LEU A 1 97 ? 0.998 -12.775 -14.041 1.00 92.94 97 LEU A O 1
ATOM 739 N N . LEU A 1 98 ? 0.464 -11.738 -12.122 1.00 90.69 98 LEU A N 1
ATOM 740 C CA . LEU A 1 98 ? 0.601 -10.383 -12.661 1.00 90.69 98 LEU A CA 1
ATOM 741 C C . LEU A 1 98 ? 2.048 -10.071 -13.064 1.00 90.69 98 LEU A C 1
ATOM 743 O O . LEU A 1 98 ? 2.270 -9.457 -14.101 1.00 90.69 98 LEU A O 1
ATOM 747 N N . MET A 1 99 ? 3.037 -10.533 -12.295 1.00 90.19 99 MET A N 1
ATOM 748 C CA . MET A 1 99 ? 4.455 -10.299 -12.589 1.00 90.19 99 MET A CA 1
ATOM 749 C C . MET A 1 99 ? 4.933 -10.993 -13.873 1.00 90.19 99 MET A C 1
ATOM 751 O O . MET A 1 99 ? 5.830 -10.484 -14.540 1.00 90.19 99 MET A O 1
ATOM 755 N N . VAL A 1 100 ? 4.350 -12.143 -14.228 1.00 91.88 100 VAL A N 1
ATOM 756 C CA . VAL A 1 100 ? 4.681 -12.862 -15.473 1.00 91.88 100 VAL A CA 1
ATOM 757 C C . VAL A 1 100 ? 3.974 -12.252 -16.685 1.00 91.88 100 VAL A C 1
ATOM 759 O O . VAL A 1 100 ? 4.511 -12.273 -17.791 1.00 91.88 100 VAL A O 1
ATOM 762 N N . THR A 1 101 ? 2.766 -11.720 -16.494 1.00 91.75 101 THR A N 1
ATOM 763 C CA . THR A 1 101 ? 1.931 -11.216 -17.594 1.00 91.75 101 THR A CA 1
ATOM 764 C C . THR A 1 101 ? 2.183 -9.748 -17.917 1.00 91.75 101 THR A C 1
ATOM 766 O O . THR A 1 101 ? 2.082 -9.362 -19.082 1.00 91.75 101 THR A O 1
ATOM 769 N N . TRP A 1 102 ? 2.507 -8.922 -16.921 1.00 91.62 102 TRP A N 1
ATOM 770 C CA . TRP A 1 102 ? 2.686 -7.480 -17.076 1.00 91.62 102 TRP A CA 1
ATOM 771 C C . TRP A 1 102 ? 4.121 -7.038 -16.785 1.00 91.62 102 TRP A C 1
ATOM 773 O O . TRP A 1 102 ? 4.822 -7.651 -15.980 1.00 91.62 102 TRP A O 1
ATOM 783 N N . PRO A 1 103 ? 4.566 -5.918 -17.383 1.00 89.06 103 PRO A N 1
ATOM 784 C CA . PRO A 1 103 ? 5.799 -5.272 -16.967 1.00 89.06 103 PRO A CA 1
ATOM 785 C C . PRO A 1 103 ? 5.800 -4.976 -15.453 1.00 89.06 103 PRO A C 1
ATOM 787 O O . PRO A 1 103 ? 4.796 -4.471 -14.940 1.00 89.06 103 PRO A O 1
ATOM 790 N N . PRO A 1 104 ? 6.922 -5.195 -14.737 1.00 84.81 104 PRO A N 1
ATOM 791 C CA . PRO A 1 104 ? 6.970 -5.110 -13.273 1.00 84.81 104 PRO A CA 1
ATOM 792 C C . PRO A 1 104 ? 6.497 -3.773 -12.699 1.00 84.81 104 PRO A C 1
ATOM 794 O O . PRO A 1 104 ? 5.961 -3.723 -11.597 1.00 84.81 104 PRO A O 1
ATOM 797 N N . TYR A 1 105 ? 6.661 -2.681 -13.449 1.00 89.50 105 TYR A N 1
ATOM 798 C CA . TYR A 1 105 ? 6.244 -1.358 -13.002 1.00 89.50 105 TYR A CA 1
ATOM 799 C C . TYR A 1 105 ? 4.720 -1.234 -12.835 1.00 89.50 105 TYR A C 1
ATOM 801 O O . TYR A 1 105 ? 4.278 -0.514 -11.947 1.00 89.50 105 TYR A O 1
ATOM 809 N N . TYR A 1 106 ? 3.899 -1.973 -13.591 1.00 91.56 106 TYR A N 1
ATOM 810 C CA . TYR A 1 106 ? 2.441 -1.934 -13.410 1.00 91.56 106 TYR A CA 1
ATOM 811 C C . TYR A 1 106 ? 1.995 -2.445 -12.037 1.00 91.56 106 TYR A C 1
ATOM 813 O O . TYR A 1 106 ? 0.969 -1.994 -11.535 1.00 91.56 106 TYR A O 1
ATOM 821 N N . LEU A 1 107 ? 2.775 -3.321 -11.394 1.00 91.94 107 LEU A N 1
ATOM 822 C CA . LEU A 1 107 ? 2.492 -3.772 -10.030 1.00 91.94 107 LEU A CA 1
ATOM 823 C C . LEU A 1 107 ? 2.534 -2.600 -9.044 1.00 91.94 107 LEU A C 1
ATOM 825 O O . LEU A 1 107 ? 1.636 -2.461 -8.219 1.00 91.94 107 LEU A O 1
ATOM 829 N N . PHE A 1 108 ? 3.529 -1.716 -9.177 1.00 92.75 108 PHE A N 1
ATOM 830 C CA . PHE A 1 108 ? 3.630 -0.510 -8.351 1.00 92.75 108 PHE A CA 1
ATOM 831 C C . PHE A 1 108 ? 2.488 0.469 -8.627 1.00 92.75 108 PHE A C 1
ATOM 833 O O . PHE A 1 108 ? 2.008 1.119 -7.706 1.00 92.75 108 PHE A O 1
ATOM 840 N N . LEU A 1 109 ? 2.020 0.566 -9.876 1.00 94.06 109 LEU A N 1
ATOM 841 C CA . LEU A 1 109 ? 0.867 1.404 -10.205 1.00 94.06 109 LEU A CA 1
ATOM 842 C C . LEU A 1 109 ? -0.407 0.899 -9.525 1.00 94.06 109 LEU A C 1
ATOM 844 O O . LEU A 1 109 ? -1.126 1.685 -8.912 1.00 94.06 109 LEU A O 1
ATOM 848 N N . VAL A 1 110 ? -0.676 -0.405 -9.626 1.00 93.75 110 VAL A N 1
ATOM 849 C CA . VAL A 1 110 ? -1.831 -1.027 -8.969 1.00 93.75 110 VAL A CA 1
ATOM 850 C C . VAL A 1 110 ? -1.749 -0.805 -7.460 1.00 93.75 110 VAL A C 1
ATOM 852 O O . VAL A 1 110 ? -2.717 -0.328 -6.874 1.00 93.75 110 VAL A O 1
ATOM 855 N N . ASP A 1 111 ? -0.589 -1.054 -6.849 1.00 92.81 111 ASP A N 1
ATOM 856 C CA . ASP A 1 111 ? -0.367 -0.846 -5.414 1.00 92.81 111 ASP A CA 1
ATOM 857 C C . ASP A 1 111 ? -0.603 0.619 -4.997 1.00 92.81 111 ASP A C 1
ATOM 859 O O . ASP A 1 111 ? -1.382 0.892 -4.082 1.00 92.81 111 ASP A O 1
ATOM 863 N N . ALA A 1 112 ? -0.047 1.588 -5.734 1.00 94.75 112 ALA A N 1
ATOM 864 C CA . ALA A 1 112 ? -0.273 3.013 -5.483 1.00 94.75 112 ALA A CA 1
ATOM 865 C C . ALA A 1 112 ? -1.763 3.390 -5.520 1.00 94.75 112 ALA A C 1
ATOM 867 O O . ALA A 1 112 ? -2.243 4.107 -4.640 1.00 94.75 112 ALA A O 1
ATOM 868 N N . ILE A 1 113 ? -2.509 2.883 -6.507 1.00 96.25 113 ILE A N 1
ATOM 869 C CA . ILE A 1 113 ? -3.950 3.133 -6.634 1.00 96.25 113 ILE A CA 1
ATOM 870 C C . ILE A 1 113 ? -4.705 2.605 -5.409 1.00 96.25 113 ILE A C 1
ATOM 872 O O . ILE A 1 113 ? -5.605 3.291 -4.923 1.00 96.25 113 ILE A O 1
ATOM 876 N N . THR A 1 114 ? -4.332 1.441 -4.863 1.00 94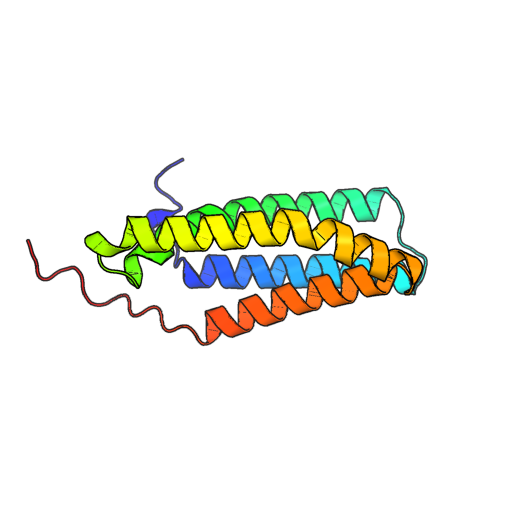.12 114 THR A N 1
ATOM 877 C CA . THR A 1 114 ? -5.007 0.903 -3.668 1.00 94.12 114 THR A CA 1
ATOM 878 C C . THR A 1 114 ? -4.882 1.826 -2.455 1.00 94.12 114 THR A C 1
ATOM 880 O O . THR A 1 114 ? -5.868 2.015 -1.741 1.00 94.12 114 THR A O 1
ATOM 883 N N . PHE A 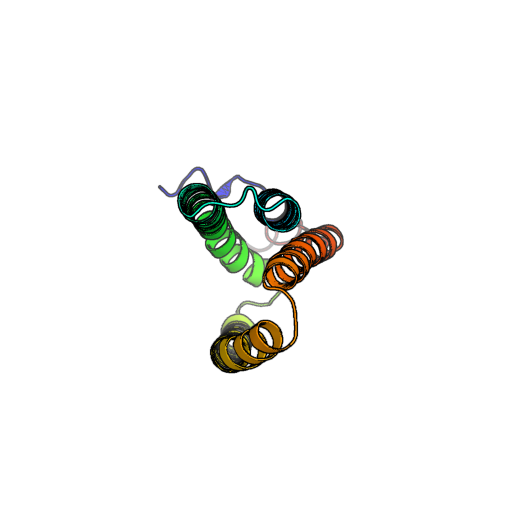1 115 ? -3.730 2.480 -2.265 1.00 94.25 115 PHE A N 1
ATOM 884 C CA . PHE A 1 115 ? -3.549 3.466 -1.197 1.00 94.25 115 PHE A CA 1
ATOM 885 C C . PHE A 1 115 ? -4.441 4.696 -1.384 1.00 94.25 115 PHE A C 1
ATOM 887 O O . PHE A 1 115 ? -5.078 5.145 -0.432 1.00 94.25 115 PHE A O 1
ATOM 894 N N . PHE A 1 116 ? -4.554 5.222 -2.606 1.00 95.06 116 PHE A N 1
ATOM 895 C CA . PHE A 1 116 ? -5.444 6.357 -2.870 1.00 95.06 116 PHE A CA 1
ATOM 896 C C . PHE A 1 116 ? -6.921 5.993 -2.701 1.00 95.06 116 PHE A C 1
ATOM 898 O O . PHE A 1 116 ? -7.680 6.781 -2.137 1.00 95.06 116 PHE A O 1
ATOM 905 N N . ILE A 1 117 ? -7.327 4.795 -3.133 1.00 95.88 117 ILE A N 1
ATOM 906 C CA . ILE A 1 117 ? -8.683 4.282 -2.901 1.00 95.88 117 ILE A CA 1
ATOM 907 C C . ILE A 1 117 ? -8.952 4.178 -1.395 1.00 95.88 117 ILE A C 1
ATOM 909 O O . ILE A 1 117 ? -9.979 4.671 -0.936 1.00 95.88 117 ILE A O 1
ATOM 913 N N . SER A 1 118 ? -8.023 3.614 -0.618 1.00 92.75 118 SER A N 1
ATOM 914 C CA . SER A 1 118 ? -8.139 3.521 0.844 1.00 92.75 118 SER A CA 1
ATOM 915 C C . SER A 1 118 ? -8.297 4.902 1.490 1.00 92.75 118 SER A C 1
ATOM 917 O O . SER A 1 118 ? -9.257 5.139 2.227 1.00 92.75 118 SER A O 1
ATOM 919 N N . ALA A 1 119 ? -7.441 5.862 1.124 1.00 92.00 119 ALA A N 1
ATOM 920 C CA . ALA A 1 119 ? -7.525 7.235 1.616 1.00 92.00 119 ALA A CA 1
ATOM 921 C C . ALA A 1 119 ? -8.882 7.889 1.295 1.00 92.00 119 ALA A C 1
ATOM 923 O O . ALA A 1 119 ? -9.466 8.546 2.159 1.00 92.00 119 ALA A O 1
ATOM 924 N N . LEU A 1 120 ? -9.411 7.685 0.082 1.00 93.81 120 LEU A N 1
ATOM 925 C CA . LEU A 1 120 ? -10.732 8.180 -0.318 1.00 93.81 120 LEU A CA 1
ATOM 926 C C . LEU A 1 120 ? -11.858 7.522 0.485 1.00 93.81 120 LEU A C 1
ATOM 928 O O . LEU A 1 120 ? -12.753 8.219 0.958 1.00 93.81 120 LEU A O 1
ATOM 932 N N . MET A 1 121 ? -11.814 6.204 0.690 1.00 91.69 121 MET A N 1
ATOM 933 C CA . MET A 1 121 ? -12.820 5.500 1.492 1.00 91.69 121 MET A CA 1
ATOM 934 C C . MET A 1 121 ? -12.835 6.006 2.939 1.00 91.69 121 MET A C 1
ATOM 936 O O . MET A 1 121 ? -13.899 6.315 3.471 1.00 91.69 121 MET A O 1
ATOM 940 N N . ILE A 1 122 ? -11.663 6.181 3.556 1.00 87.12 122 ILE A N 1
ATOM 941 C CA . ILE A 1 122 ? -11.533 6.726 4.918 1.00 87.12 122 ILE A CA 1
ATOM 942 C C . ILE A 1 122 ? -11.964 8.200 4.967 1.00 87.12 122 ILE A C 1
ATOM 944 O O . ILE A 1 122 ? -12.513 8.669 5.969 1.00 87.12 122 ILE A O 1
ATOM 948 N N . TYR A 1 123 ? -11.754 8.947 3.883 1.00 88.50 123 TYR A N 1
ATOM 949 C CA . TYR A 1 123 ? -12.264 10.305 3.758 1.00 88.50 123 TYR A CA 1
ATOM 950 C C . TYR A 1 123 ? -13.798 10.347 3.713 1.00 88.50 123 TYR A C 1
ATOM 952 O O . TYR A 1 123 ? -14.379 11.225 4.337 1.00 88.50 123 TYR A O 1
ATOM 960 N N . TYR A 1 124 ? -14.481 9.404 3.067 1.00 88.00 124 TYR A N 1
ATOM 961 C CA . TYR A 1 124 ? -15.951 9.349 3.120 1.00 88.00 124 TYR A CA 1
ATOM 962 C C . TYR A 1 124 ? -16.494 8.779 4.435 1.00 88.00 124 TYR A C 1
ATOM 964 O O . TYR A 1 124 ? -17.637 9.048 4.805 1.00 88.00 124 TYR A O 1
ATOM 972 N N . MET A 1 125 ? -15.679 8.021 5.165 1.00 83.00 125 MET A N 1
ATOM 973 C CA . MET A 1 125 ? -16.061 7.441 6.443 1.00 83.00 125 MET A CA 1
ATOM 974 C C . MET A 1 125 ? -16.211 8.538 7.508 1.00 83.00 125 MET A C 1
ATOM 976 O O . MET A 1 125 ? -15.256 9.239 7.860 1.00 83.00 125 MET A O 1
ATOM 980 N N . ASN A 1 126 ? -17.432 8.709 8.018 1.00 69.69 126 ASN A N 1
ATOM 981 C CA . ASN A 1 126 ? -17.726 9.721 9.023 1.00 69.69 126 ASN A CA 1
ATOM 982 C C . ASN A 1 126 ? -17.357 9.183 10.411 1.00 69.69 126 ASN A C 1
ATOM 984 O O . ASN A 1 126 ? -18.048 8.336 10.973 1.00 69.69 126 ASN A O 1
ATOM 988 N N . PHE A 1 127 ? -16.240 9.658 10.957 1.00 64.06 127 PHE A N 1
ATOM 989 C CA . PHE A 1 127 ? -15.859 9.396 12.341 1.00 64.06 127 PHE A CA 1
ATOM 990 C C . PHE A 1 127 ? -16.664 10.329 13.239 1.00 64.06 127 PHE A C 1
ATOM 992 O O . PHE A 1 127 ? -16.186 11.400 13.615 1.00 64.06 127 PHE A O 1
ATOM 999 N N . ASP A 1 128 ? -17.907 9.961 13.539 1.00 52.19 128 ASP A N 1
ATOM 1000 C CA . ASP A 1 128 ? -18.705 10.727 14.487 1.00 52.19 128 ASP A CA 1
ATOM 1001 C C . ASP A 1 128 ? -18.155 10.485 15.902 1.00 52.19 128 ASP A C 1
ATOM 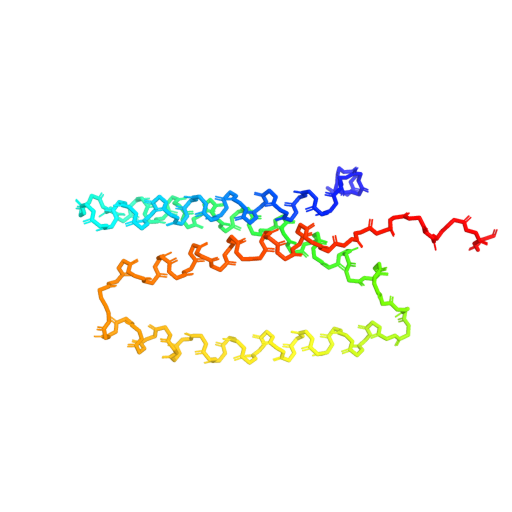1003 O O . ASP A 1 128 ? -18.419 9.473 16.549 1.00 52.19 128 ASP A O 1
ATOM 1007 N N . SER A 1 129 ? -17.287 11.388 16.366 1.00 50.12 129 SER A N 1
ATOM 1008 C CA . SER A 1 129 ? -16.632 11.292 17.678 1.00 50.12 129 SER A CA 1
ATOM 1009 C C . SER A 1 129 ? -17.521 11.760 18.838 1.00 50.12 129 SER A C 1
ATOM 1011 O O . SER A 1 129 ? -17.052 11.881 19.972 1.00 50.12 129 SER A O 1
ATOM 1013 N N . LYS A 1 130 ? -18.817 11.995 18.601 1.00 40.12 130 LYS A N 1
ATOM 1014 C CA . LYS A 1 130 ? -19.780 12.404 19.629 1.00 40.12 130 LYS A CA 1
ATOM 1015 C C . LYS A 1 130 ? -20.774 11.289 19.956 1.00 40.12 130 LYS A C 1
ATOM 1017 O O . LYS A 1 130 ? -21.917 11.397 19.543 1.00 40.12 130 LYS A O 1
ATOM 1022 N N . ASN A 1 131 ? -20.393 10.267 20.738 1.00 40.53 131 ASN A N 1
ATOM 1023 C CA . ASN A 1 131 ? -21.377 9.571 21.602 1.00 40.53 131 ASN A CA 1
ATOM 1024 C C . ASN A 1 131 ? -20.834 8.556 22.634 1.00 40.53 131 ASN A C 1
ATOM 1026 O O . ASN A 1 131 ? -21.381 7.471 22.779 1.00 40.53 131 ASN A O 1
ATOM 1030 N N . LYS A 1 132 ? -19.795 8.877 23.423 1.00 43.06 132 LYS A N 1
ATOM 1031 C CA . LYS A 1 132 ? -19.454 8.062 24.623 1.00 43.06 132 LYS A CA 1
ATOM 1032 C C . LYS A 1 132 ? -19.050 8.880 25.858 1.00 43.06 132 LYS A C 1
ATOM 1034 O O . LYS A 1 132 ? -18.152 8.496 26.597 1.00 43.06 132 LYS A O 1
ATOM 1039 N N . LYS A 1 133 ? -19.702 10.025 26.097 1.00 39.56 133 LYS A N 1
ATOM 1040 C CA . LYS A 1 133 ? -19.555 10.783 27.361 1.00 39.56 133 LYS A CA 1
ATOM 1041 C C . LYS A 1 133 ? -20.823 10.835 28.228 1.00 39.56 133 LYS A C 1
ATOM 1043 O O . LYS A 1 133 ? -20.817 11.564 29.209 1.00 39.56 133 LYS A O 1
ATOM 1048 N N . SER A 1 134 ? -21.869 10.068 27.900 1.00 37.84 134 SER A N 1
ATOM 1049 C CA . SER A 1 134 ? -23.152 10.085 28.634 1.00 37.84 134 SER A CA 1
ATOM 1050 C C . SER A 1 134 ? -23.463 8.820 29.451 1.00 37.84 134 SER A C 1
ATOM 1052 O O . SER A 1 134 ? -24.566 8.713 29.973 1.00 37.84 134 SER A O 1
ATOM 1054 N N . GLU A 1 135 ? -22.528 7.880 29.598 1.00 35.97 135 GLU A N 1
ATOM 1055 C CA . GLU A 1 135 ? -22.684 6.746 30.523 1.00 35.97 135 GLU A CA 1
ATOM 1056 C C . GLU A 1 135 ? -21.428 6.594 31.382 1.00 35.97 135 GLU A C 1
ATOM 1058 O O . GLU A 1 135 ? -20.556 5.762 31.131 1.00 35.97 135 GLU A O 1
ATOM 1063 N N . LYS A 1 136 ? -21.314 7.468 32.379 1.00 35.69 136 LYS A N 1
ATOM 1064 C CA . LYS A 1 136 ? -20.737 7.141 33.681 1.00 35.69 136 LYS A CA 1
ATOM 1065 C C . LYS A 1 136 ? -21.521 7.880 34.747 1.00 35.69 136 LYS A C 1
ATOM 1067 O O . LYS A 1 136 ? -21.841 9.062 34.492 1.00 35.69 136 LYS A O 1
#

Sequence (136 aa):
AGTIVDTLDKRKVMILADLLRGILITLLFILSCIKLVNLWCLVAITFLSSSIAQLFEPAKQSSVPLFIHSEELLNANSLLSSWQQGARLAAPVIGGLLMVTWPPYYLFLVDAITFFISALMIYYMNFDSKNKKSEK